Protein AF-A0A962SQD1-F1 (afdb_monomer_lite)

pLDDT: mean 81.98, std 19.03, range [45.22, 98.19]

Foldseek 3Di:
DDDPPVVVVVVVVVVVVPDDPPPPPVDDQDPVLVVVCVVVVHDSVVSQVVLCVQAWDQDPPVGDTGRAPLWDQQPNDIDHDPDPVVSVVVVVVND

Structure (mmCIF, N/CA/C/O backbone):
data_AF-A0A962SQD1-F1
#
_entry.id   AF-A0A962SQD1-F1
#
loop_
_atom_site.group_PDB
_atom_site.id
_atom_site.type_symbol
_atom_site.label_atom_id
_atom_site.label_alt_id
_atom_site.label_comp_id
_atom_site.label_asym_id
_atom_site.label_entity_id
_atom_site.label_seq_id
_atom_site.pdbx_PDB_ins_code
_atom_site.Cartn_x
_atom_site.Cartn_y
_atom_site.Cartn_z
_atom_site.occupancy
_atom_site.B_iso_or_equiv
_atom_site.auth_seq_id
_atom_site.auth_comp_id
_atom_site.auth_asym_id
_atom_site.auth_atom_id
_atom_site.pdbx_PDB_model_num
ATOM 1 N N . MET A 1 1 ? -32.382 23.626 -47.002 1.00 45.22 1 MET A N 1
ATOM 2 C CA . MET A 1 1 ? -31.266 24.247 -46.249 1.00 45.22 1 MET A CA 1
ATOM 3 C C . MET A 1 1 ? -31.039 23.471 -44.952 1.00 45.22 1 MET A C 1
ATOM 5 O O . MET A 1 1 ? -31.622 23.848 -43.953 1.00 45.22 1 MET A O 1
ATOM 9 N N . THR A 1 2 ? -30.247 22.389 -44.949 1.00 56.41 2 THR A N 1
ATOM 10 C CA . THR A 1 2 ? -29.898 21.620 -43.724 1.00 56.41 2 THR A CA 1
ATOM 11 C C . THR A 1 2 ? -28.900 20.507 -44.078 1.00 56.41 2 THR A C 1
ATOM 13 O O . THR A 1 2 ? -29.297 19.446 -44.541 1.00 56.41 2 THR A O 1
ATOM 16 N N . ARG A 1 3 ? -27.588 20.722 -43.894 1.00 53.25 3 ARG A N 1
ATOM 17 C CA . ARG A 1 3 ? -26.605 19.607 -43.898 1.00 53.25 3 ARG A CA 1
ATOM 18 C C . ARG A 1 3 ? -25.307 19.895 -43.133 1.00 53.25 3 ARG A C 1
ATOM 20 O O . ARG A 1 3 ? -24.642 18.970 -42.688 1.00 53.25 3 ARG A O 1
ATOM 27 N N . SER A 1 4 ? -24.974 21.164 -42.895 1.00 54.91 4 SER A N 1
ATOM 28 C CA . SER A 1 4 ? -23.621 21.544 -42.448 1.00 54.91 4 SER A CA 1
ATOM 29 C C . SER A 1 4 ? -23.414 21.654 -40.929 1.00 54.91 4 SER A C 1
ATOM 31 O O . SER A 1 4 ? -22.280 21.802 -40.482 1.00 54.91 4 SER A O 1
ATOM 33 N N . ARG A 1 5 ? -24.475 21.594 -40.107 1.00 56.47 5 ARG A N 1
ATOM 34 C CA . ARG A 1 5 ? -24.369 21.807 -38.644 1.00 56.47 5 ARG A CA 1
ATOM 35 C C . ARG A 1 5 ? -24.070 20.537 -37.833 1.00 56.47 5 ARG A C 1
ATOM 37 O O . ARG A 1 5 ? -23.528 20.649 -36.742 1.00 56.47 5 ARG A O 1
ATOM 44 N N . CYS A 1 6 ? -24.343 19.347 -38.376 1.00 52.56 6 CYS A N 1
ATOM 45 C CA . CYS A 1 6 ? -24.113 18.073 -37.679 1.00 52.56 6 CYS A CA 1
ATOM 46 C C . CYS A 1 6 ? -22.647 17.600 -37.776 1.00 52.56 6 CYS A C 1
ATOM 48 O O . CYS A 1 6 ? -22.125 16.988 -36.852 1.00 52.56 6 CYS A O 1
ATOM 50 N N . HIS A 1 7 ? -21.939 17.965 -38.853 1.00 48.78 7 HIS A N 1
ATOM 51 C CA . HIS A 1 7 ? -20.535 17.585 -39.063 1.00 48.78 7 HIS A CA 1
ATOM 52 C C . HIS A 1 7 ? -19.553 18.257 -38.095 1.00 48.78 7 HIS A C 1
ATOM 54 O O . HIS A 1 7 ? -18.560 17.650 -37.708 1.00 48.78 7 HIS A O 1
ATOM 60 N N . ARG A 1 8 ? -19.821 19.499 -37.671 1.00 51.97 8 ARG A N 1
ATOM 61 C CA . ARG A 1 8 ? -18.890 20.245 -36.807 1.00 51.97 8 ARG A CA 1
ATOM 62 C C . ARG A 1 8 ? -18.869 19.719 -35.370 1.00 51.97 8 ARG A C 1
ATOM 64 O O . ARG A 1 8 ? -17.830 19.798 -34.735 1.00 51.97 8 ARG A O 1
ATOM 71 N N . ILE A 1 9 ? -19.976 19.154 -34.881 1.00 53.78 9 ILE A N 1
ATOM 72 C CA . ILE A 1 9 ? -20.087 18.620 -33.511 1.00 53.78 9 ILE A CA 1
ATOM 73 C C . ILE A 1 9 ? -19.362 17.269 -33.392 1.00 53.78 9 ILE A C 1
ATOM 75 O O . ILE A 1 9 ? -18.644 17.036 -32.423 1.00 53.78 9 ILE A O 1
ATOM 79 N N . TRP A 1 10 ? -19.465 16.415 -34.415 1.00 50.62 10 TRP A N 1
ATOM 80 C CA . TRP A 1 10 ? -18.770 15.122 -34.454 1.00 50.62 10 TRP A CA 1
ATOM 81 C C . TRP A 1 10 ? -17.243 15.248 -34.584 1.00 50.62 10 TRP A C 1
ATOM 83 O O . TRP A 1 10 ? -16.513 14.424 -34.039 1.00 50.62 10 TRP A O 1
ATOM 93 N N . LEU A 1 11 ? -16.749 16.306 -35.235 1.00 50.75 11 LEU A N 1
ATOM 94 C CA . LEU A 1 11 ? -15.311 16.577 -35.365 1.00 50.75 11 LEU A CA 1
ATOM 95 C C . LEU A 1 11 ? -14.638 16.957 -34.032 1.00 50.75 11 LEU A C 1
ATOM 97 O O . LEU A 1 11 ? -13.491 16.581 -33.814 1.00 50.75 11 LEU A O 1
ATOM 101 N N . PHE A 1 12 ? -15.338 17.628 -33.110 1.00 51.62 12 PHE A N 1
ATOM 102 C CA . PHE A 1 12 ? -14.780 17.943 -31.785 1.00 51.62 12 PHE A CA 1
ATOM 103 C C . PHE A 1 12 ? -14.762 16.734 -30.835 1.00 51.62 12 PHE A C 1
ATOM 105 O O . PHE A 1 12 ? -13.831 16.595 -30.044 1.00 51.62 12 PHE A O 1
ATOM 112 N N . LEU A 1 13 ? -15.736 15.825 -30.950 1.00 53.44 13 LEU A N 1
ATOM 113 C CA . LEU A 1 13 ? -15.804 14.595 -30.148 1.00 53.44 13 LEU A CA 1
ATOM 114 C C . LEU A 1 13 ? -14.718 13.568 -30.521 1.00 53.44 13 LEU A C 1
ATOM 116 O O . LEU A 1 13 ? -14.228 12.860 -29.647 1.00 53.44 13 LEU A O 1
ATOM 120 N N . LEU A 1 14 ? -14.292 13.520 -31.788 1.00 53.38 14 LEU A N 1
ATOM 121 C CA . LEU A 1 14 ? -13.222 12.622 -32.250 1.00 53.38 14 LEU A CA 1
ATOM 122 C C . LEU A 1 14 ? -11.806 13.113 -31.901 1.00 53.38 14 LEU A C 1
ATOM 124 O O . LEU A 1 14 ? -10.929 12.295 -31.638 1.00 53.38 14 LEU A O 1
ATOM 128 N N . VAL A 1 15 ? -11.572 14.430 -31.846 1.00 54.03 15 VAL A N 1
ATOM 129 C CA . VAL A 1 15 ? -10.245 14.992 -31.519 1.00 54.03 15 VAL A CA 1
ATOM 130 C C . VAL A 1 15 ? -9.941 14.915 -30.015 1.00 54.03 15 VAL A C 1
ATOM 132 O O . VAL A 1 15 ? -8.790 14.708 -29.639 1.00 54.03 15 VAL A O 1
ATOM 135 N N . GLY A 1 16 ? -10.957 14.995 -29.147 1.00 52.00 16 GLY A N 1
ATOM 136 C CA . GLY A 1 16 ? -10.777 14.847 -27.695 1.00 52.00 16 GLY A CA 1
ATOM 137 C C . GLY A 1 16 ? -10.418 13.426 -27.240 1.00 52.00 16 GLY A C 1
ATOM 138 O O . GLY A 1 16 ? -9.807 13.261 -26.189 1.00 52.00 16 GLY A O 1
ATOM 139 N N . LEU A 1 17 ? -10.749 12.404 -28.040 1.00 54.34 17 LEU A N 1
ATOM 140 C CA . LEU A 1 17 ? -10.493 10.991 -27.730 1.00 54.34 17 LEU A CA 1
ATOM 141 C C . LEU A 1 17 ? -9.089 10.515 -28.161 1.00 54.34 17 LEU A C 1
ATOM 143 O O . LEU A 1 17 ? -8.654 9.438 -27.763 1.00 54.34 17 LEU A O 1
ATOM 147 N N . ALA A 1 18 ? -8.383 11.298 -28.984 1.00 52.75 18 ALA A N 1
ATOM 148 C CA . ALA A 1 18 ? -7.113 10.909 -29.605 1.00 52.75 18 ALA A CA 1
ATOM 149 C C . ALA A 1 18 ? -5.860 11.346 -28.824 1.00 52.75 18 ALA A C 1
ATOM 151 O O . ALA A 1 18 ? -4.744 10.991 -29.202 1.00 52.75 18 ALA A O 1
ATOM 152 N N . LEU A 1 19 ? -6.021 12.101 -27.735 1.00 54.81 19 LEU A N 1
ATOM 153 C CA . LEU A 1 19 ? -4.929 12.461 -26.835 1.00 54.81 19 LEU A CA 1
ATOM 154 C C . LEU A 1 19 ? -5.028 11.592 -25.579 1.00 54.81 19 LEU A C 1
ATOM 156 O O . LEU A 1 19 ? -5.724 11.973 -24.636 1.00 54.81 19 LEU A O 1
ATOM 160 N N . PRO A 1 20 ? -4.341 10.436 -25.508 1.00 56.12 20 PRO A N 1
ATOM 161 C CA . PRO A 1 20 ? -4.078 9.853 -24.208 1.00 56.12 20 PRO A CA 1
ATOM 162 C C . PRO A 1 20 ? -3.313 10.914 -23.414 1.00 56.12 20 PRO A C 1
ATOM 164 O O . PRO A 1 20 ? -2.237 11.356 -23.823 1.00 56.12 20 PRO A O 1
ATOM 167 N N . GLY A 1 21 ? -3.872 11.358 -22.290 1.00 54.19 21 GLY A N 1
ATOM 168 C CA . GLY A 1 21 ? -3.108 12.091 -21.294 1.00 54.19 21 GLY A CA 1
ATOM 169 C C . GLY A 1 21 ? -2.039 11.148 -20.762 1.00 54.19 21 GLY A C 1
ATOM 170 O O . GLY A 1 21 ? -2.270 10.441 -19.786 1.00 54.19 21 GLY A O 1
ATOM 171 N N . ILE A 1 22 ? -0.887 11.072 -21.432 1.00 57.16 22 ILE A N 1
ATOM 172 C CA . ILE A 1 22 ? 0.247 10.290 -20.956 1.00 57.16 22 ILE A CA 1
ATOM 173 C C . ILE A 1 22 ? 0.864 11.084 -19.805 1.00 57.16 22 ILE A C 1
ATOM 175 O O . ILE A 1 22 ? 1.876 11.766 -19.955 1.00 57.16 22 ILE A O 1
ATOM 179 N N . GLY A 1 23 ? 0.241 11.001 -18.633 1.00 46.28 23 GLY A N 1
ATOM 180 C CA . GLY A 1 23 ? 0.893 11.328 -17.378 1.00 46.28 23 GLY A CA 1
ATOM 181 C C . GLY A 1 23 ? 1.991 10.299 -17.147 1.00 46.28 23 GLY A C 1
ATOM 182 O O . GLY A 1 23 ? 1.768 9.285 -16.495 1.00 46.28 23 GLY A O 1
ATOM 183 N N . ARG A 1 24 ? 3.177 10.509 -17.728 1.00 49.44 24 ARG A N 1
ATOM 184 C CA . ARG A 1 24 ? 4.355 9.719 -17.365 1.00 49.44 24 ARG A CA 1
ATOM 185 C C . ARG A 1 24 ? 4.782 10.146 -15.967 1.00 49.44 24 ARG A C 1
ATOM 187 O O . ARG A 1 24 ? 5.516 11.118 -15.813 1.00 49.44 24 ARG A O 1
ATOM 194 N N . SER A 1 25 ? 4.334 9.421 -14.946 1.00 50.69 25 SER A N 1
ATOM 195 C CA . SER A 1 25 ? 4.993 9.459 -13.644 1.00 50.69 25 SER A CA 1
ATOM 196 C C . SER A 1 25 ? 6.381 8.846 -13.822 1.00 50.69 25 SER A C 1
ATOM 198 O O . SER A 1 25 ? 6.523 7.632 -13.940 1.00 50.69 25 SER A O 1
ATOM 200 N N . ASN A 1 26 ? 7.408 9.689 -13.889 1.00 54.41 26 ASN A N 1
ATOM 201 C CA . ASN A 1 26 ? 8.804 9.277 -14.065 1.00 54.41 26 ASN A CA 1
ATOM 202 C C . ASN A 1 26 ? 9.418 8.687 -12.775 1.00 54.41 26 ASN A C 1
ATOM 204 O O . ASN A 1 26 ? 10.637 8.568 -12.659 1.00 54.41 26 ASN A O 1
ATOM 208 N N . GLU A 1 27 ? 8.594 8.354 -11.776 1.00 63.12 27 GLU A N 1
ATOM 209 C CA . GLU A 1 27 ? 9.070 7.803 -10.515 1.00 63.12 27 GLU A CA 1
ATOM 210 C C . GLU A 1 27 ? 9.342 6.309 -10.698 1.00 63.12 27 GLU A C 1
ATOM 212 O O . GLU A 1 27 ? 8.440 5.489 -10.875 1.00 63.12 27 GLU A O 1
ATOM 217 N N . SER A 1 28 ? 10.627 5.959 -10.719 1.00 82.31 28 SER A N 1
ATOM 218 C CA . SER A 1 28 ? 11.073 4.573 -10.813 1.00 82.31 28 SER A CA 1
ATOM 219 C C . SER A 1 28 ? 10.495 3.747 -9.656 1.00 82.31 28 SER A C 1
ATOM 221 O O . SER A 1 28 ? 10.576 4.181 -8.505 1.00 82.31 28 SER A O 1
ATOM 223 N N . VAL A 1 29 ? 9.970 2.548 -9.947 1.00 91.00 29 VAL A N 1
ATOM 224 C CA . VAL A 1 29 ? 9.417 1.609 -8.946 1.00 91.00 29 VAL A CA 1
ATOM 225 C C . VAL A 1 29 ? 10.371 1.488 -7.751 1.00 91.00 29 VAL A C 1
ATOM 227 O O . VAL A 1 29 ? 11.527 1.137 -7.989 1.00 91.00 29 VAL A O 1
ATOM 230 N N . PRO A 1 30 ? 9.952 1.733 -6.494 1.00 92.19 30 PRO A N 1
ATOM 231 C CA . PRO A 1 30 ? 10.857 1.743 -5.343 1.00 92.19 30 PRO A CA 1
ATOM 232 C C . PRO A 1 30 ? 11.651 0.440 -5.164 1.00 92.19 30 PRO A C 1
ATOM 234 O O . PRO A 1 30 ? 11.176 -0.647 -5.492 1.00 92.19 30 PRO A O 1
ATOM 237 N N . ALA A 1 31 ? 12.858 0.533 -4.593 1.00 93.94 31 ALA A N 1
ATOM 238 C CA . ALA A 1 31 ? 13.792 -0.594 -4.491 1.00 93.94 31 ALA A CA 1
ATOM 239 C C . ALA A 1 31 ? 13.205 -1.836 -3.797 1.00 93.94 31 ALA A C 1
ATOM 241 O O . ALA A 1 31 ? 13.446 -2.945 -4.263 1.00 93.94 31 ALA A O 1
ATOM 242 N N . GLY A 1 32 ? 12.389 -1.652 -2.752 1.00 93.88 32 GLY A N 1
ATOM 243 C CA . GLY A 1 32 ? 11.730 -2.760 -2.051 1.00 93.88 32 GLY A CA 1
ATOM 244 C C . GLY A 1 32 ? 10.752 -3.544 -2.932 1.00 93.88 32 GLY A C 1
ATOM 245 O O . GLY A 1 32 ? 10.710 -4.766 -2.873 1.00 93.88 32 GLY A O 1
ATOM 246 N N . TYR A 1 33 ? 10.022 -2.866 -3.822 1.00 95.56 33 TYR A N 1
ATOM 247 C CA . TYR A 1 33 ? 9.157 -3.546 -4.790 1.00 95.56 33 TYR A CA 1
ATOM 248 C C . TYR A 1 33 ? 9.978 -4.336 -5.804 1.00 95.56 33 TYR A C 1
ATOM 250 O O . TYR A 1 33 ? 9.601 -5.448 -6.155 1.00 95.56 33 TYR A O 1
ATOM 258 N N . ARG A 1 34 ? 11.122 -3.798 -6.244 1.00 96.38 34 ARG A N 1
ATOM 259 C CA . ARG A 1 34 ? 12.016 -4.499 -7.172 1.00 96.38 34 ARG A CA 1
ATOM 260 C C . ARG A 1 34 ? 12.641 -5.740 -6.542 1.00 96.38 34 ARG A C 1
ATOM 262 O O . ARG A 1 34 ? 12.646 -6.778 -7.186 1.00 96.38 34 ARG A O 1
ATOM 269 N N . SER A 1 35 ? 13.135 -5.658 -5.305 1.00 96.88 35 SER A N 1
ATOM 270 C CA . SER A 1 35 ? 13.777 -6.802 -4.644 1.00 96.88 35 SER A CA 1
ATOM 271 C C . SER A 1 35 ? 12.802 -7.959 -4.427 1.00 96.88 35 SER A C 1
ATOM 273 O O . SER A 1 35 ? 13.129 -9.096 -4.757 1.00 96.88 35 SER A O 1
ATOM 275 N N . ILE A 1 36 ? 11.589 -7.666 -3.947 1.00 97.06 36 ILE A N 1
ATOM 276 C CA . ILE A 1 36 ? 10.540 -8.675 -3.768 1.00 97.06 36 ILE A CA 1
ATOM 277 C C . ILE A 1 36 ? 10.096 -9.235 -5.117 1.00 97.06 36 ILE A C 1
ATOM 279 O O . ILE A 1 36 ? 10.014 -10.448 -5.273 1.00 97.06 36 ILE A O 1
ATOM 283 N N . ALA A 1 37 ? 9.867 -8.376 -6.110 1.00 97.31 37 ALA A N 1
ATOM 284 C CA . ALA A 1 37 ? 9.453 -8.813 -7.434 1.00 97.31 37 ALA A CA 1
ATOM 285 C C . ALA A 1 37 ? 10.482 -9.746 -8.091 1.00 97.31 37 ALA A C 1
ATOM 287 O O . ALA A 1 37 ? 10.107 -10.798 -8.599 1.00 97.31 37 ALA A O 1
ATOM 288 N N . THR A 1 38 ? 11.775 -9.420 -8.000 1.00 97.38 38 THR A N 1
ATOM 289 C CA . THR A 1 38 ? 12.862 -10.293 -8.464 1.00 97.38 38 THR A CA 1
ATOM 290 C C . THR A 1 38 ? 12.870 -11.623 -7.716 1.00 97.38 38 THR A C 1
ATOM 292 O O . THR A 1 38 ? 12.949 -12.670 -8.350 1.00 97.38 38 THR A O 1
ATOM 295 N N . ALA A 1 39 ? 12.746 -11.602 -6.384 1.00 98.00 39 ALA A N 1
ATOM 296 C CA . ALA A 1 39 ? 12.719 -12.821 -5.575 1.00 98.00 39 ALA A CA 1
ATOM 297 C C . ALA A 1 39 ? 11.517 -13.728 -5.893 1.00 98.00 39 ALA A C 1
ATOM 299 O O . ALA A 1 39 ? 11.613 -14.940 -5.737 1.00 98.00 39 ALA A O 1
ATOM 300 N N . GLN A 1 40 ? 10.401 -13.147 -6.339 1.00 97.88 40 GLN A N 1
ATOM 301 C CA . GLN A 1 40 ? 9.177 -13.864 -6.703 1.00 97.88 40 GLN A CA 1
ATOM 302 C C . GLN A 1 40 ? 9.040 -14.115 -8.217 1.00 97.88 40 GLN A C 1
ATOM 304 O O . GLN A 1 40 ? 8.039 -14.675 -8.651 1.00 97.88 40 GLN A O 1
ATOM 309 N N . GLY A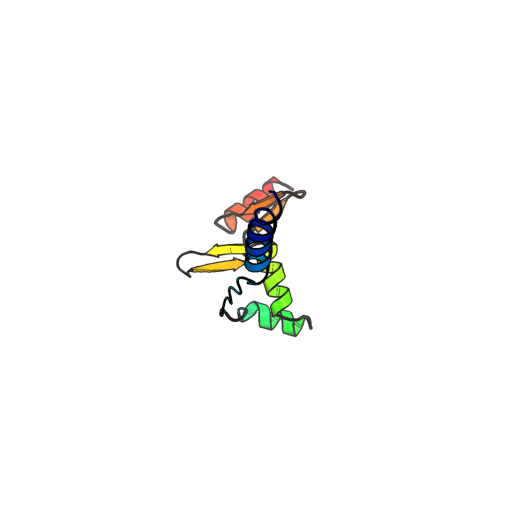 1 41 ? 10.011 -13.696 -9.037 1.00 97.06 41 GLY A N 1
ATOM 310 C CA . GLY A 1 41 ? 9.964 -13.870 -10.493 1.00 97.06 41 GLY A CA 1
ATOM 311 C C . GLY A 1 41 ? 8.836 -13.102 -11.197 1.00 97.06 41 GLY A C 1
ATOM 312 O O . GLY A 1 41 ? 8.410 -13.503 -12.278 1.00 97.06 41 GLY A O 1
ATOM 313 N N . ILE A 1 42 ? 8.340 -12.009 -10.608 1.00 96.44 42 ILE A N 1
ATOM 314 C CA . ILE A 1 42 ? 7.251 -11.193 -11.169 1.00 96.44 42 ILE A CA 1
ATOM 315 C C . ILE A 1 42 ? 7.767 -9.843 -11.691 1.00 96.44 42 ILE A C 1
ATOM 317 O O . ILE A 1 42 ? 8.740 -9.303 -11.160 1.00 96.44 42 ILE A O 1
ATOM 321 N N . PRO A 1 43 ? 7.121 -9.230 -12.700 1.00 97.06 43 PRO A N 1
ATOM 322 C CA . PRO A 1 43 ? 7.490 -7.890 -13.144 1.00 97.06 43 PRO A CA 1
ATOM 323 C C . PRO A 1 43 ? 7.265 -6.852 -12.034 1.00 97.06 43 PRO A C 1
ATOM 325 O O . PRO A 1 43 ? 6.144 -6.651 -11.565 1.00 97.06 43 PRO A O 1
ATOM 328 N N . HIS A 1 44 ? 8.319 -6.137 -11.633 1.00 96.12 44 HIS A N 1
ATOM 329 C CA . HIS A 1 44 ? 8.241 -5.144 -10.552 1.00 96.12 44 HIS A CA 1
ATOM 330 C C . HIS A 1 44 ? 7.280 -3.985 -10.852 1.00 96.12 44 HIS A C 1
ATOM 332 O O . HIS A 1 44 ? 6.666 -3.438 -9.939 1.00 96.12 44 HIS A O 1
ATOM 338 N N . SER A 1 45 ? 7.132 -3.608 -12.126 1.00 94.50 45 SER A N 1
ATOM 339 C CA . SER A 1 45 ? 6.169 -2.594 -12.569 1.00 94.50 45 SER A CA 1
ATOM 340 C C . SER A 1 45 ? 4.732 -3.041 -12.332 1.00 94.50 45 SER A C 1
ATOM 342 O O . SER A 1 45 ? 3.929 -2.241 -11.865 1.00 94.50 45 SER A O 1
ATOM 344 N N . LEU A 1 46 ? 4.427 -4.316 -12.590 1.00 95.31 46 LEU A N 1
ATOM 345 C CA . LEU A 1 46 ? 3.106 -4.889 -12.358 1.00 95.31 46 LEU A CA 1
ATOM 346 C C . LEU A 1 46 ? 2.792 -4.965 -10.861 1.00 95.31 46 LEU A C 1
ATOM 348 O O . LEU A 1 46 ? 1.741 -4.488 -10.446 1.00 95.31 46 LEU A O 1
ATOM 352 N N . LEU A 1 47 ? 3.718 -5.489 -10.047 1.00 96.25 47 LEU A N 1
ATOM 353 C CA . LEU A 1 47 ? 3.544 -5.547 -8.590 1.00 96.25 47 LEU A CA 1
ATOM 354 C C . LEU A 1 47 ? 3.259 -4.154 -8.010 1.00 96.25 47 LEU A C 1
ATOM 356 O O . LEU A 1 47 ? 2.348 -3.982 -7.202 1.00 96.25 47 LEU A O 1
ATOM 360 N N . TYR A 1 48 ? 4.030 -3.154 -8.438 1.00 95.81 48 TYR A N 1
ATOM 361 C CA . TYR A 1 48 ? 3.864 -1.789 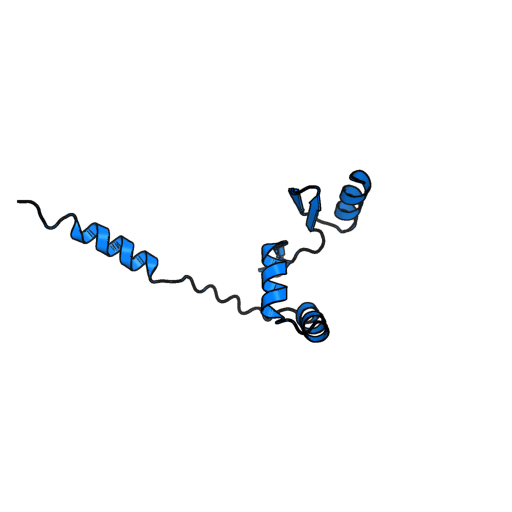-7.957 1.00 95.81 48 TYR A CA 1
ATOM 362 C C . TYR A 1 48 ? 2.565 -1.141 -8.448 1.00 95.81 48 TYR A C 1
ATOM 364 O O . TYR A 1 48 ? 1.900 -0.457 -7.672 1.00 95.81 48 TYR A O 1
ATOM 372 N N . ALA A 1 49 ? 2.173 -1.383 -9.702 1.00 95.19 49 ALA A N 1
ATOM 373 C CA . ALA A 1 49 ? 0.910 -0.895 -10.249 1.00 95.19 49 ALA A CA 1
ATOM 374 C C . ALA A 1 49 ? -0.299 -1.463 -9.492 1.00 95.19 49 ALA A C 1
ATOM 376 O O . ALA A 1 49 ? -1.205 -0.707 -9.152 1.00 95.19 49 ALA A O 1
ATOM 377 N N . ILE A 1 50 ? -0.286 -2.760 -9.166 1.00 95.38 50 ILE A N 1
ATOM 378 C CA . ILE A 1 50 ? -1.337 -3.392 -8.355 1.00 95.38 50 ILE A CA 1
ATOM 379 C C . ILE A 1 50 ? -1.365 -2.770 -6.959 1.00 95.38 50 ILE A C 1
ATOM 381 O O . ILE A 1 50 ? -2.412 -2.326 -6.506 1.00 95.38 50 ILE A O 1
ATOM 385 N N . ALA A 1 51 ? -0.215 -2.649 -6.293 1.00 95.69 51 ALA A N 1
ATOM 386 C CA . ALA A 1 51 ? -0.158 -2.046 -4.963 1.00 95.69 51 ALA A CA 1
ATOM 387 C C . ALA A 1 51 ? -0.689 -0.597 -4.944 1.00 95.69 51 ALA A C 1
ATOM 389 O O . ALA A 1 51 ? -1.358 -0.196 -3.990 1.00 95.69 51 ALA A O 1
ATOM 390 N N . LEU A 1 52 ? -0.427 0.182 -6.001 1.00 95.19 52 LEU A N 1
ATOM 391 C CA . LEU A 1 52 ? -0.989 1.523 -6.181 1.00 95.19 52 LEU A CA 1
ATOM 392 C C . LEU A 1 52 ? -2.503 1.501 -6.414 1.00 95.19 52 LEU A C 1
ATOM 394 O O . LEU A 1 52 ? -3.194 2.354 -5.866 1.00 95.19 52 LEU A O 1
ATOM 398 N N . ALA A 1 53 ? -3.015 0.554 -7.200 1.00 93.62 53 ALA A N 1
ATOM 399 C CA . ALA A 1 53 ? -4.448 0.422 -7.450 1.00 93.62 53 ALA A CA 1
ATOM 400 C C . ALA A 1 53 ? -5.220 0.041 -6.175 1.00 93.62 53 ALA A C 1
ATOM 402 O O . ALA A 1 53 ? -6.273 0.608 -5.904 1.00 93.62 53 ALA A O 1
ATOM 403 N N . GLU A 1 54 ? -4.662 -0.865 -5.370 1.00 94.19 54 GLU A N 1
ATOM 404 C CA . GLU A 1 54 ? -5.309 -1.383 -4.159 1.00 94.19 54 GLU A CA 1
ATOM 405 C C . GLU A 1 54 ? -5.189 -0.442 -2.950 1.00 94.19 54 GLU A C 1
ATOM 407 O O . GLU A 1 54 ? -6.063 -0.410 -2.088 1.00 94.19 54 GLU A O 1
ATOM 412 N N . SER A 1 55 ? -4.088 0.310 -2.843 1.00 96.00 55 SER A N 1
ATOM 413 C CA . SER A 1 55 ? -3.750 1.049 -1.614 1.00 96.00 55 SER A CA 1
ATOM 414 C C . SER A 1 55 ? -3.130 2.425 -1.847 1.00 96.00 55 SER A C 1
ATOM 416 O O . SER A 1 55 ? -2.521 2.999 -0.944 1.00 96.00 55 SER A O 1
ATOM 418 N N . GLY A 1 56 ? -3.222 2.970 -3.060 1.00 94.69 56 GLY A N 1
ATOM 419 C CA . GLY A 1 56 ? -2.617 4.254 -3.396 1.00 94.69 56 GLY A CA 1
ATOM 420 C C . GLY A 1 56 ? -3.157 5.394 -2.530 1.00 94.69 56 GLY A C 1
ATOM 421 O O . GLY A 1 56 ? -4.334 5.735 -2.597 1.00 94.69 56 GLY A O 1
ATOM 422 N N . LYS A 1 57 ? -2.275 6.047 -1.766 1.00 93.75 57 LYS A N 1
ATOM 423 C CA . LYS A 1 57 ? -2.564 7.287 -1.030 1.00 93.75 57 LYS A CA 1
ATOM 424 C C . LYS A 1 57 ? -1.589 8.368 -1.473 1.00 93.75 57 LYS A C 1
ATOM 426 O O . LYS A 1 57 ? -0.403 8.107 -1.685 1.00 93.75 57 LYS A O 1
ATOM 431 N N . GLN A 1 58 ? -2.075 9.598 -1.590 1.00 92.00 58 GLN A N 1
ATOM 432 C CA . GLN A 1 58 ? -1.210 10.747 -1.824 1.00 92.00 58 GLN A CA 1
ATOM 433 C C . GLN A 1 58 ? -0.366 11.017 -0.571 1.00 92.00 58 GLN A C 1
ATOM 435 O O . GLN A 1 58 ? -0.903 11.322 0.494 1.00 92.00 58 GLN A O 1
ATOM 440 N N . VAL A 1 59 ? 0.960 10.925 -0.695 1.00 86.88 59 VAL A N 1
ATOM 441 C CA . VAL A 1 59 ? 1.889 11.142 0.421 1.00 86.88 59 VAL A CA 1
ATOM 442 C C . VAL A 1 59 ? 2.466 12.552 0.345 1.00 86.88 59 VAL A C 1
ATOM 444 O O . VAL A 1 59 ? 3.210 12.900 -0.574 1.00 86.88 59 VAL A O 1
ATOM 447 N N . LYS A 1 60 ? 2.140 13.377 1.342 1.00 84.25 60 LYS A N 1
ATOM 448 C CA . LYS A 1 60 ? 2.762 14.693 1.553 1.00 84.25 60 LYS A CA 1
ATOM 449 C C . LYS A 1 60 ? 3.996 14.528 2.458 1.00 84.25 60 LYS A C 1
ATOM 451 O O . LYS A 1 60 ? 3.936 13.703 3.366 1.00 84.25 60 LYS A O 1
ATOM 456 N N . PRO A 1 61 ? 5.104 15.270 2.256 1.00 73.38 61 PRO A N 1
ATOM 457 C CA . PRO A 1 61 ? 5.369 16.275 1.217 1.00 73.38 61 PRO A CA 1
ATOM 458 C C . PRO A 1 61 ? 5.976 15.704 -0.080 1.00 73.38 61 PRO A C 1
ATOM 460 O O . PRO A 1 61 ? 6.220 16.463 -1.009 1.00 73.38 61 PRO A O 1
ATOM 463 N N . ALA A 1 62 ? 6.211 14.388 -0.160 1.00 68.06 62 ALA A N 1
ATOM 464 C CA . ALA A 1 62 ? 6.910 13.736 -1.276 1.00 68.06 62 ALA A CA 1
ATOM 465 C C . ALA A 1 62 ? 6.230 13.894 -2.656 1.00 68.06 62 ALA A C 1
ATOM 467 O O . ALA A 1 62 ? 6.856 13.600 -3.667 1.00 68.06 62 ALA A O 1
ATOM 468 N N . GLY A 1 63 ? 4.981 14.373 -2.711 1.00 70.00 63 GLY A N 1
ATOM 469 C CA . GLY A 1 63 ? 4.357 14.857 -3.947 1.00 70.00 63 GLY A CA 1
ATOM 470 C C . GLY A 1 63 ? 3.869 13.763 -4.899 1.00 70.00 63 GLY A C 1
ATOM 471 O O . GLY A 1 63 ? 3.623 14.053 -6.065 1.00 70.00 63 GLY A O 1
ATOM 472 N N . GLY A 1 64 ? 3.691 12.529 -4.416 1.00 84.69 64 GLY A N 1
ATOM 473 C CA . GLY A 1 64 ? 3.300 11.385 -5.242 1.00 84.69 64 GLY A CA 1
ATOM 474 C C . GLY A 1 64 ? 2.279 10.466 -4.575 1.00 84.69 64 GLY A C 1
ATOM 475 O O . GLY A 1 64 ? 2.113 10.465 -3.351 1.00 84.69 64 GLY A O 1
ATOM 476 N N . TYR A 1 65 ? 1.594 9.671 -5.397 1.00 90.00 65 TYR A N 1
ATOM 477 C CA . TYR A 1 65 ? 0.820 8.526 -4.923 1.00 90.00 65 TYR A CA 1
ATOM 478 C C . TYR A 1 65 ? 1.770 7.379 -4.608 1.00 90.00 65 TYR A C 1
ATOM 480 O O . TYR A 1 65 ? 2.637 7.043 -5.413 1.00 90.00 65 TYR A O 1
ATOM 488 N N . ARG A 1 66 ? 1.610 6.774 -3.433 1.00 92.56 66 ARG A N 1
ATOM 489 C CA . ARG A 1 66 ? 2.359 5.581 -3.039 1.00 92.56 66 ARG A CA 1
ATOM 490 C C . ARG A 1 66 ? 1.413 4.557 -2.424 1.00 92.56 66 ARG A C 1
ATOM 492 O O . ARG A 1 66 ? 0.429 4.965 -1.805 1.00 92.56 66 ARG A O 1
ATOM 499 N N . PRO A 1 67 ? 1.704 3.253 -2.560 1.00 94.75 67 PRO A N 1
ATOM 500 C CA . PRO A 1 67 ? 0.971 2.230 -1.829 1.00 94.75 67 PRO A CA 1
ATOM 501 C C . PRO A 1 67 ? 1.084 2.496 -0.328 1.00 94.75 67 PRO A C 1
ATOM 503 O O . PRO A 1 67 ? 2.193 2.649 0.197 1.00 94.75 67 PRO A O 1
ATOM 506 N N . TRP A 1 68 ? -0.053 2.618 0.343 1.00 95.75 68 TRP A N 1
ATOM 507 C CA . TRP A 1 68 ? -0.120 3.016 1.735 1.00 95.75 68 TRP A CA 1
ATOM 508 C C . TRP A 1 68 ? -0.202 1.786 2.640 1.00 95.75 68 TRP A C 1
ATOM 510 O O . TRP A 1 68 ? -1.171 1.029 2.547 1.00 95.75 68 TRP A O 1
ATOM 520 N N . PRO A 1 69 ? 0.777 1.584 3.540 1.00 94.94 69 PRO A N 1
ATOM 521 C CA . PRO A 1 69 ? 0.916 0.335 4.292 1.00 94.94 69 PRO A CA 1
ATOM 522 C C . PRO A 1 69 ? -0.225 0.086 5.283 1.00 94.94 69 PRO A C 1
ATOM 524 O O . PRO A 1 69 ? -0.440 -1.048 5.696 1.00 94.94 69 PRO A O 1
ATOM 527 N N . TRP A 1 70 ? -0.960 1.133 5.663 1.00 97.06 70 TRP A N 1
ATOM 528 C CA . TRP A 1 70 ? -2.052 1.071 6.636 1.00 97.06 70 TRP A CA 1
ATOM 529 C C . TRP A 1 70 ? -3.418 1.091 5.940 1.00 97.06 70 TRP A C 1
ATOM 531 O O . TRP A 1 70 ? -4.339 1.771 6.383 1.00 97.06 70 TRP A O 1
ATOM 541 N N . THR A 1 71 ? -3.525 0.384 4.814 1.00 97.12 71 THR A N 1
ATOM 542 C CA . THR A 1 71 ? -4.786 0.157 4.097 1.00 97.12 71 THR A CA 1
ATOM 543 C C . THR A 1 71 ? -5.290 -1.244 4.418 1.00 97.12 71 THR A C 1
ATOM 545 O O . THR A 1 71 ? -4.540 -2.206 4.269 1.00 97.12 71 THR A O 1
ATOM 548 N N . LEU A 1 72 ? -6.540 -1.374 4.859 1.00 96.50 72 LEU A N 1
ATOM 549 C CA . LEU A 1 72 ? -7.165 -2.658 5.180 1.00 96.50 72 LEU A CA 1
ATOM 550 C C . LEU A 1 72 ? -8.436 -2.869 4.367 1.00 96.50 72 LEU A C 1
ATOM 552 O O . LEU A 1 72 ? -9.240 -1.953 4.211 1.00 96.50 72 LEU A O 1
ATOM 556 N N . ASN A 1 73 ? -8.644 -4.102 3.913 1.00 94.81 73 ASN A N 1
ATOM 557 C CA . ASN A 1 73 ? -9.942 -4.572 3.447 1.00 94.81 73 ASN A CA 1
ATOM 558 C C . ASN A 1 73 ? -10.600 -5.371 4.580 1.00 94.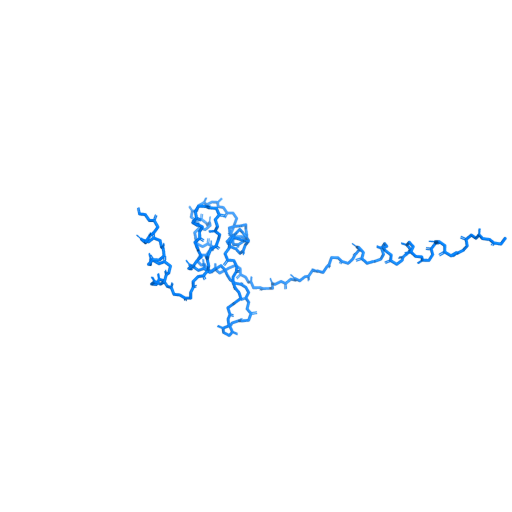81 73 ASN A C 1
ATOM 560 O O . ASN A 1 73 ? -10.114 -6.442 4.938 1.00 94.81 73 ASN A O 1
ATOM 564 N N . LEU A 1 74 ? -11.679 -4.840 5.157 1.00 94.69 74 LEU A N 1
ATOM 565 C CA . LEU A 1 74 ? -12.465 -5.495 6.202 1.00 94.69 74 LEU A CA 1
ATOM 566 C C . LEU A 1 74 ? -13.841 -5.843 5.621 1.00 94.69 74 LEU A C 1
ATOM 568 O O . LEU A 1 74 ? -14.643 -4.956 5.327 1.00 94.69 74 LEU A O 1
ATOM 572 N N . ALA A 1 75 ? -14.073 -7.139 5.389 1.00 92.31 75 ALA A N 1
ATOM 573 C CA . ALA A 1 75 ? -15.289 -7.693 4.780 1.00 92.31 75 ALA A CA 1
ATOM 574 C C . ALA A 1 75 ? -15.750 -6.977 3.493 1.00 92.31 75 ALA A C 1
ATOM 576 O O . ALA A 1 75 ? -16.919 -6.630 3.330 1.00 92.31 75 ALA A O 1
ATOM 577 N N . GLY A 1 76 ? -14.820 -6.743 2.566 1.00 92.75 76 GLY A N 1
ATOM 578 C CA . GLY A 1 76 ? -15.107 -6.120 1.273 1.00 92.75 76 GLY A CA 1
ATOM 579 C C . GLY A 1 76 ? -15.134 -4.593 1.307 1.00 92.75 76 GLY A C 1
ATOM 580 O O . GLY A 1 76 ? -15.319 -3.973 0.261 1.00 92.75 76 GLY A O 1
ATOM 581 N N . ARG A 1 77 ? -14.918 -3.966 2.471 1.00 94.12 77 ARG A N 1
ATOM 582 C CA . ARG A 1 77 ? -14.812 -2.510 2.600 1.00 94.12 77 ARG A CA 1
ATOM 583 C C . ARG A 1 77 ? -13.366 -2.086 2.842 1.00 94.12 77 ARG A C 1
ATOM 585 O O . ARG A 1 77 ? -12.715 -2.564 3.766 1.00 94.12 77 ARG A O 1
ATOM 592 N N . GLY A 1 78 ? -12.885 -1.163 2.013 1.00 94.25 78 GLY A N 1
ATOM 593 C CA . GLY A 1 78 ? -11.566 -0.551 2.154 1.00 94.25 78 GLY A CA 1
ATOM 594 C C . GLY A 1 78 ? -11.544 0.544 3.221 1.00 94.25 78 GLY A C 1
ATOM 595 O O . GLY A 1 78 ? -12.428 1.400 3.259 1.00 94.25 78 GLY A O 1
ATOM 596 N N . TYR A 1 79 ? -10.508 0.531 4.052 1.00 96.19 79 TYR A N 1
ATOM 597 C CA . TYR A 1 79 ? -10.208 1.529 5.073 1.00 96.19 79 TYR A CA 1
ATOM 598 C C . TYR A 1 79 ? -8.750 1.966 4.951 1.00 96.19 79 TYR A C 1
ATOM 600 O O . TYR A 1 79 ? -7.872 1.142 4.706 1.00 96.19 79 TYR A O 1
ATOM 608 N N . ILE A 1 80 ? -8.488 3.257 5.145 1.00 96.31 80 ILE A N 1
ATOM 609 C CA . ILE A 1 80 ? -7.145 3.842 5.103 1.00 96.31 80 ILE A CA 1
ATOM 610 C C . ILE A 1 80 ? -6.906 4.534 6.442 1.00 96.31 80 ILE A C 1
ATOM 612 O O . ILE A 1 80 ? -7.649 5.445 6.799 1.00 96.31 80 ILE A O 1
ATOM 616 N N . PHE A 1 81 ? -5.867 4.118 7.159 1.00 96.81 81 PHE A N 1
ATOM 617 C CA . PHE A 1 81 ? -5.502 4.649 8.475 1.00 96.81 81 PHE A CA 1
ATOM 618 C C . PHE A 1 81 ? -4.261 5.530 8.389 1.00 96.81 81 PHE A C 1
ATOM 620 O O . PHE A 1 81 ? -3.492 5.428 7.432 1.00 96.81 81 PHE A O 1
ATOM 627 N N . ASP A 1 82 ? -4.021 6.395 9.368 1.00 94.94 82 ASP A N 1
ATOM 628 C CA . ASP A 1 82 ? -2.842 7.265 9.349 1.00 94.94 82 ASP A CA 1
ATOM 629 C C . ASP A 1 82 ? -1.627 6.604 9.999 1.00 94.94 82 ASP A C 1
ATOM 631 O O . ASP A 1 82 ? -0.487 6.890 9.622 1.00 94.94 82 ASP A O 1
ATOM 635 N N . SER A 1 83 ? -1.857 5.642 10.894 1.00 96.31 83 SER A N 1
ATOM 636 C CA . SER A 1 83 ? -0.795 4.910 11.575 1.00 96.31 83 SER A CA 1
ATOM 637 C C . SER A 1 83 ? -0.992 3.396 11.563 1.00 96.31 83 SER A C 1
ATOM 639 O O . SER A 1 83 ? -2.095 2.866 11.420 1.00 96.31 83 SER A O 1
ATOM 641 N N . ARG A 1 84 ? 0.114 2.684 11.802 1.00 97.25 84 ARG A N 1
ATOM 642 C CA . ARG A 1 84 ? 0.099 1.240 12.051 1.00 97.25 84 ARG A CA 1
ATOM 643 C C . ARG A 1 84 ? -0.800 0.869 13.231 1.00 97.25 84 ARG A C 1
ATOM 645 O O . ARG A 1 84 ? -1.446 -0.170 13.180 1.00 97.25 84 ARG A O 1
ATOM 652 N N . LEU 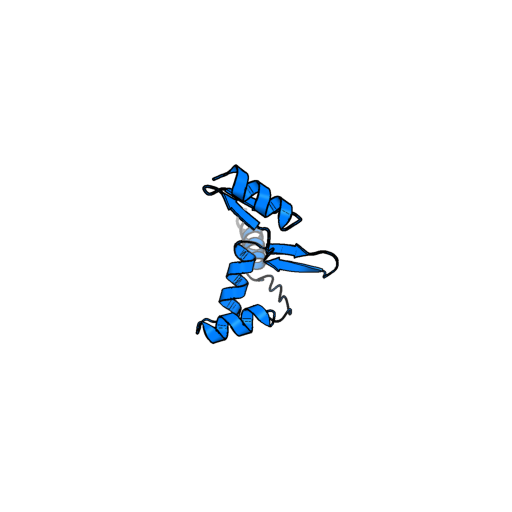A 1 85 ? -0.800 1.683 14.292 1.00 98.19 85 LEU A N 1
ATOM 653 C CA . LEU A 1 85 ? -1.555 1.405 15.515 1.00 98.19 85 LEU A CA 1
ATOM 654 C C . LEU A 1 85 ? -3.062 1.451 15.256 1.00 98.19 85 LEU A C 1
ATOM 656 O O . LEU A 1 85 ? -3.765 0.542 15.680 1.00 98.19 85 LEU A O 1
ATOM 660 N N . GLU A 1 86 ? -3.537 2.453 14.519 1.0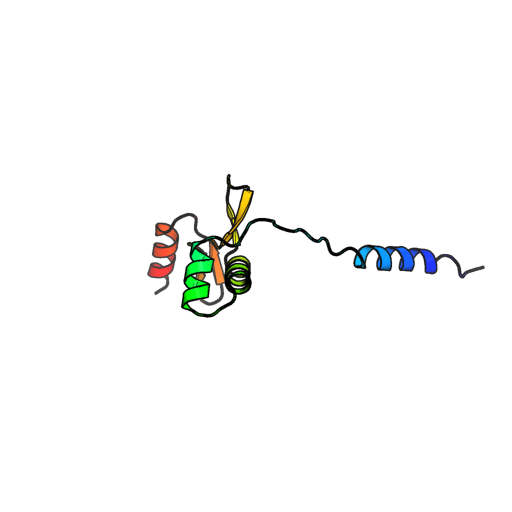0 98.06 86 GLU A N 1
ATOM 661 C CA . GLU A 1 86 ? -4.950 2.570 14.140 1.00 98.06 86 GLU A CA 1
ATOM 662 C C . GLU A 1 86 ? -5.405 1.395 13.272 1.00 98.06 86 GLU A C 1
ATOM 664 O O . GLU A 1 86 ? -6.429 0.778 13.560 1.00 98.06 86 GLU A O 1
ATOM 669 N N . ALA A 1 87 ? -4.617 1.037 12.250 1.00 97.88 87 ALA A N 1
ATOM 670 C CA . ALA A 1 87 ? -4.916 -0.124 11.414 1.00 97.88 87 ALA A CA 1
ATOM 671 C C . ALA A 1 87 ? -4.960 -1.416 12.240 1.00 97.88 87 ALA A C 1
ATOM 673 O O . ALA A 1 87 ? -5.872 -2.224 12.088 1.00 97.88 87 ALA A O 1
ATOM 674 N N . TRP A 1 88 ? -4.000 -1.597 13.149 1.00 97.44 88 TRP A N 1
ATOM 675 C CA . TRP A 1 88 ? -3.969 -2.744 14.049 1.00 97.44 88 TRP A CA 1
ATOM 676 C C . TRP A 1 88 ? -5.208 -2.803 14.945 1.00 97.44 88 TRP A C 1
ATOM 678 O O . TRP A 1 88 ? -5.861 -3.839 14.998 1.00 97.44 88 TRP A O 1
ATOM 688 N N . GLN A 1 89 ? -5.562 -1.694 15.597 1.00 97.88 89 GLN A N 1
ATOM 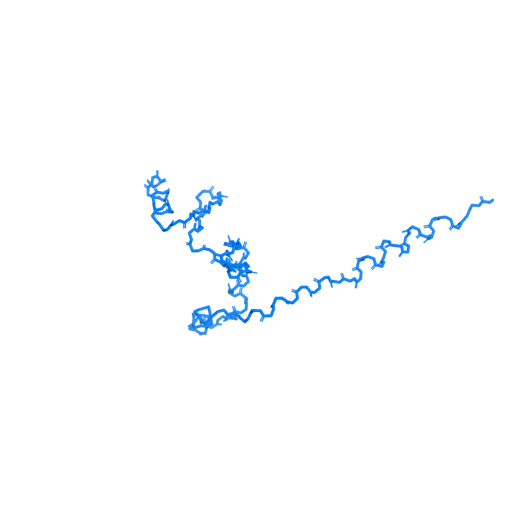689 C CA . GLN A 1 89 ? -6.738 -1.612 16.462 1.00 97.88 89 GLN A CA 1
ATOM 690 C C . GLN A 1 89 ? -8.018 -1.956 15.699 1.00 97.88 89 GLN A C 1
ATOM 692 O O . GLN A 1 89 ? -8.791 -2.784 16.178 1.00 97.88 89 GLN A O 1
ATOM 697 N N . ALA A 1 90 ? -8.203 -1.384 14.505 1.00 96.25 90 ALA A N 1
ATOM 698 C CA . ALA A 1 90 ? -9.352 -1.662 13.649 1.00 96.25 90 ALA A CA 1
ATOM 699 C C . ALA A 1 90 ? -9.421 -3.129 13.203 1.00 96.25 90 ALA A C 1
ATOM 701 O O . ALA A 1 90 ? -10.506 -3.696 13.128 1.00 96.25 90 ALA A O 1
ATOM 702 N N . LEU A 1 91 ? -8.274 -3.757 12.926 1.00 96.00 91 LEU A N 1
ATOM 703 C CA . LEU A 1 91 ? -8.216 -5.179 12.596 1.00 96.00 91 LEU A CA 1
ATOM 704 C C . LEU A 1 91 ? -8.555 -6.057 13.808 1.00 96.00 91 LEU A C 1
ATOM 706 O O . LEU A 1 91 ? -9.308 -7.014 13.677 1.00 96.00 91 LEU A O 1
ATOM 710 N N . THR A 1 92 ? -8.019 -5.746 14.989 1.00 96.81 92 THR A N 1
ATOM 711 C CA . THR A 1 92 ? -8.243 -6.555 16.198 1.00 96.81 92 THR A CA 1
ATOM 712 C C . THR A 1 92 ? -9.622 -6.384 16.817 1.00 96.81 92 THR A C 1
ATOM 714 O O . THR A 1 92 ? -10.069 -7.285 17.507 1.00 96.81 92 THR A O 1
ATOM 717 N N . SER A 1 93 ? -10.297 -5.252 16.604 1.00 94.44 93 SER A N 1
ATOM 718 C CA . SER A 1 93 ? -11.693 -5.089 17.027 1.00 94.44 93 SER A CA 1
ATOM 719 C C . SER A 1 93 ? -12.683 -5.779 16.086 1.00 94.44 93 SER A C 1
ATOM 721 O O . SER A 1 93 ? -13.856 -5.908 16.428 1.00 94.44 93 SER A O 1
ATOM 723 N N . TRP A 1 94 ? -12.223 -6.173 14.895 1.00 89.50 94 TRP A N 1
ATOM 724 C CA . TRP A 1 94 ? -13.024 -6.839 13.874 1.00 89.50 94 TRP A CA 1
ATOM 725 C C . TRP A 1 94 ? -13.079 -8.364 14.043 1.00 89.50 94 TRP A C 1
ATOM 727 O O . TRP A 1 94 ? -14.071 -8.981 13.655 1.00 89.50 94 TRP A O 1
ATOM 737 N N . ILE A 1 95 ? -11.999 -8.963 14.553 1.00 82.00 95 ILE A N 1
ATOM 738 C CA . ILE A 1 95 ? -11.854 -10.413 14.781 1.00 82.00 95 ILE A CA 1
ATOM 739 C C . ILE A 1 95 ? -12.482 -10.783 16.123 1.00 82.00 95 ILE A C 1
ATOM 741 O O . ILE A 1 95 ? -13.189 -11.814 16.158 1.00 82.00 95 ILE A O 1
#

Radius of gyration: 21.6 Å; chains: 1; bounding box: 45×38×63 Å

Sequence (95 aa):
MTRSRCHRIWLFLLVGLALPGIGRSNESVPAGYRSIATAQGIPHSLLYAIALAESGKQVKPAGGYRPWPWTLNLAGRGYIFDSRLEAWQALTSWI

Secondary structure (DSSP, 8-state):
--SSHHHHHHHHHHHHTS------------HHHHHHHHHTTS-HHHHHHHHHHHHEEEETTTTEEEE-TTEEEETTEEEE-SSHHHHHHHHHTT-